Protein AF-A0A955JB84-F1 (afdb_monomer)

Sequence (169 aa):
LDYFRPPLSTWAGDRFEAKDLTIVGNVIVGSQAAAAFVGVDGARFAFNTVLHPARWAFRILQENTTEGFLSCRGVQIADNLIVFDSQAWSEGGVNVGAGTEPATFTFSRNHWFAHDAPRGTHLFVRTPTKDPAAHFGEDPQLLDPQYGEDGVRPGSPAAEVGAHAFRAR

Radius of gyration: 17.23 Å; Cα contacts (8 Å, |Δi|>4): 438; chains: 1; bounding box: 52×35×49 Å

Mean predicted aligned error: 4.6 Å

pLDDT: mean 92.43, std 11.04, range [45.34, 98.81]

Foldseek 3Di:
DDDPDDDPVPDPAADFPEEAAEAALEEAEEECESEEQERYHEYEHFQAEYYAYFAAPYEQYYDDPPPRRAARAQYEHEQYEHEYALVRYHPLRYHYYPRHDQLRYHYEAYEFANPNCLVCRVVSHDGSDDHPNYHGSQDQQADDCVVVDGHHDPPGPSRCGHNNNDDDD

Nearest PDB structures (foldseek):
  7o7t-assembly1_A  TM=6.120E-01  e=1.827E+00  Paraglaciecola sp. T6c
  5jw7-assembly1_A  TM=2.129E-01  e=8.199E+00  Salmonella enterica subsp. enterica serovar Typhimurium

Secondary structure (DSSP, 8-state):
---SS--GGG--S-B-SEEEEEEES-EEE--SEEEEEESEEEEEEES-EEE--SSEEEEEE-----TTBPPSEEEEEES-EEEE-TTT--TTSEEE-TT--GGG-EEES-EEEETTSGGGHHHH---SS--TT-EES----BPPGGGT--SB-TT-TTTTSSGGG----

Structure (mmCIF, N/CA/C/O backbone):
data_AF-A0A955JB84-F1
#
_entry.id   AF-A0A955JB84-F1
#
loop_
_atom_site.group_PDB
_atom_site.id
_atom_site.type_symbol
_atom_site.label_atom_id
_atom_site.label_alt_id
_atom_site.label_comp_id
_atom_site.label_asym_id
_atom_site.label_entity_id
_atom_site.label_seq_id
_atom_site.pdbx_PDB_ins_code
_atom_site.Cartn_x
_atom_site.Cartn_y
_atom_site.Cartn_z
_atom_site.occupancy
_atom_site.B_iso_or_equiv
_atom_site.auth_seq_id
_atom_site.auth_comp_id
_atom_site.auth_asym_id
_atom_site.auth_atom_id
_atom_site.pdbx_PDB_model_num
ATOM 1 N N . LEU A 1 1 ? -35.466 6.314 11.573 1.00 49.97 1 LEU A N 1
ATOM 2 C CA . LEU A 1 1 ? -34.645 5.432 10.697 1.00 49.97 1 LEU A CA 1
ATOM 3 C C . LEU A 1 1 ? -33.239 5.525 11.250 1.00 49.97 1 LEU A C 1
ATOM 5 O O . LEU A 1 1 ? -32.401 6.270 10.761 1.00 49.97 1 LEU A O 1
ATOM 9 N N . ASP A 1 2 ? -33.071 4.860 12.384 1.00 50.19 2 ASP A N 1
ATOM 10 C CA . ASP A 1 2 ? -32.013 5.109 13.349 1.00 50.19 2 ASP A CA 1
ATOM 11 C C . ASP A 1 2 ? -30.966 4.011 13.204 1.00 50.19 2 ASP A C 1
ATOM 13 O O . ASP A 1 2 ? -31.028 2.982 13.858 1.00 50.19 2 ASP A O 1
ATOM 17 N N . TYR A 1 3 ? -30.058 4.273 12.264 1.00 62.78 3 TYR A N 1
ATOM 18 C CA . TYR A 1 3 ? -28.706 3.737 12.106 1.00 62.78 3 TYR A CA 1
ATOM 19 C C . TYR A 1 3 ? -28.496 2.213 12.000 1.00 62.78 3 TYR A C 1
ATOM 21 O O . TYR A 1 3 ? -28.865 1.412 12.848 1.00 62.78 3 TYR A O 1
ATOM 29 N N . PHE A 1 4 ? -27.707 1.844 10.986 1.00 70.69 4 PHE A N 1
ATOM 30 C CA . PHE A 1 4 ? -27.077 0.535 10.769 1.00 70.69 4 PHE A CA 1
ATOM 31 C C . PHE A 1 4 ? -26.024 0.151 11.844 1.00 70.69 4 PHE A C 1
ATOM 33 O O . PHE A 1 4 ? -25.126 -0.638 11.564 1.00 70.69 4 PHE A O 1
ATOM 40 N N . ARG A 1 5 ? -26.080 0.705 13.068 1.00 69.44 5 ARG A N 1
ATOM 41 C CA . ARG A 1 5 ? -25.154 0.341 14.157 1.00 69.44 5 ARG A CA 1
ATOM 42 C C . ARG A 1 5 ? -25.816 0.375 15.543 1.00 69.44 5 ARG A C 1
ATOM 44 O O . ARG A 1 5 ? -26.630 1.265 15.787 1.00 69.44 5 ARG A O 1
ATOM 51 N N . PRO A 1 6 ? -25.443 -0.541 16.460 1.00 71.00 6 PRO A N 1
ATOM 52 C CA . PRO A 1 6 ? -25.882 -0.508 17.854 1.00 71.00 6 PRO A CA 1
ATOM 53 C C . PRO A 1 6 ? -25.615 0.848 18.538 1.00 71.00 6 PRO A C 1
ATOM 55 O O . PRO A 1 6 ? -24.608 1.497 18.230 1.00 71.00 6 PRO A O 1
ATOM 58 N N . PRO A 1 7 ? -26.461 1.282 19.493 1.00 78.31 7 PRO A N 1
ATOM 59 C CA . PRO A 1 7 ? -26.223 2.504 20.253 1.00 78.31 7 PRO A CA 1
ATOM 60 C C . PRO A 1 7 ? -24.889 2.461 21.008 1.00 78.31 7 PRO A C 1
ATOM 62 O O . PRO A 1 7 ? -24.613 1.509 21.742 1.00 78.31 7 PRO A O 1
ATOM 65 N N . LEU A 1 8 ? -24.096 3.534 20.907 1.00 79.81 8 LEU A N 1
ATOM 66 C CA . LEU A 1 8 ? -22.807 3.649 21.608 1.00 79.81 8 LEU A CA 1
ATOM 67 C C . LEU A 1 8 ? -22.945 3.524 23.132 1.00 79.81 8 LEU A C 1
ATOM 69 O O . LEU A 1 8 ? -22.033 3.029 23.791 1.00 79.81 8 LEU A O 1
ATOM 73 N N . SER A 1 9 ? -24.089 3.933 23.688 1.00 81.75 9 SER A N 1
ATOM 74 C CA . SER A 1 9 ? -24.414 3.807 25.116 1.00 81.75 9 SER A CA 1
ATOM 75 C C . SER A 1 9 ? -24.480 2.358 25.603 1.00 81.75 9 SER A C 1
ATOM 77 O O . SER A 1 9 ? -24.331 2.114 26.795 1.00 81.75 9 SER A O 1
ATOM 79 N N . 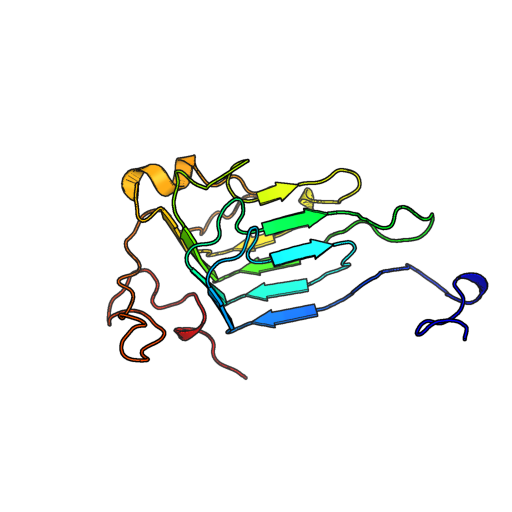THR A 1 10 ? -24.691 1.403 24.695 1.00 81.00 10 THR A N 1
ATOM 80 C CA . THR A 1 10 ? -24.764 -0.035 24.997 1.00 81.00 10 THR A CA 1
ATOM 81 C C . THR A 1 10 ? -23.505 -0.802 24.586 1.00 81.00 10 THR A C 1
ATOM 83 O O . THR A 1 10 ? -23.429 -2.009 24.794 1.00 81.00 10 THR A O 1
ATOM 86 N N . TRP A 1 11 ? -22.510 -0.119 24.007 1.00 81.06 11 TRP A N 1
ATOM 87 C CA . TRP A 1 11 ? -21.276 -0.742 23.533 1.00 81.06 11 TRP A CA 1
ATOM 88 C C . TRP A 1 11 ? -20.299 -0.969 24.689 1.00 81.06 11 TRP A C 1
ATOM 90 O O . TRP A 1 11 ? -19.841 -0.008 25.310 1.00 81.06 11 TRP A O 1
ATOM 100 N N . ALA A 1 12 ? -19.970 -2.232 24.960 1.00 80.50 12 ALA A N 1
ATOM 101 C CA . ALA A 1 12 ? -18.974 -2.617 25.95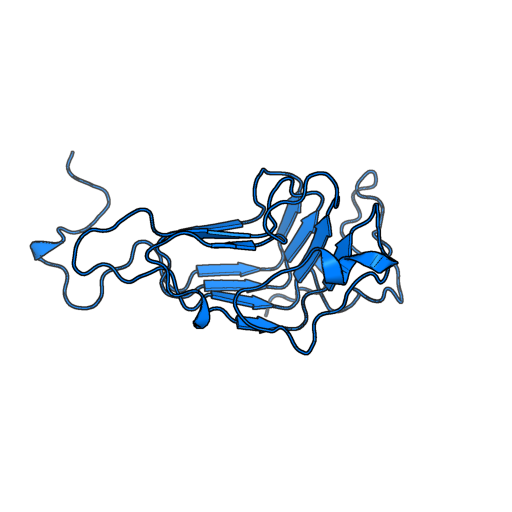5 1.00 80.50 12 ALA A CA 1
ATOM 102 C C . ALA A 1 12 ? -17.598 -2.827 25.299 1.00 80.50 12 ALA A C 1
ATOM 104 O O . ALA A 1 12 ? -17.499 -3.503 24.277 1.00 80.50 12 ALA A O 1
ATOM 105 N N . GLY A 1 13 ? -16.543 -2.286 25.915 1.00 82.94 13 GLY A N 1
ATOM 106 C CA . GLY A 1 13 ? -15.162 -2.396 25.431 1.00 82.94 13 GLY A CA 1
ATOM 107 C C . GLY A 1 13 ? -14.767 -1.329 24.407 1.00 82.94 13 GLY A C 1
ATOM 108 O O . GLY A 1 13 ? -15.473 -0.335 24.218 1.00 82.94 13 GLY A O 1
ATOM 109 N N . ASP A 1 14 ? -13.617 -1.548 23.769 1.00 86.00 14 ASP A N 1
ATOM 110 C CA . ASP A 1 14 ? -13.058 -0.652 22.757 1.00 86.00 14 ASP A CA 1
ATOM 111 C C . ASP A 1 14 ? -14.020 -0.472 21.570 1.00 86.00 14 ASP A C 1
ATOM 113 O O . ASP A 1 14 ? -14.642 -1.429 21.092 1.00 86.00 14 ASP A O 1
ATOM 117 N N . ARG A 1 15 ? -14.136 0.765 21.074 1.00 88.75 15 ARG A N 1
ATOM 118 C CA . ARG A 1 15 ? -14.953 1.094 19.899 1.00 88.75 15 ARG A CA 1
ATOM 119 C C . ARG A 1 15 ? -14.057 1.292 18.688 1.00 88.75 15 ARG A C 1
ATOM 121 O O . ARG A 1 15 ? -12.993 1.893 18.783 1.00 88.75 15 ARG A O 1
ATOM 128 N N . PHE A 1 16 ? -14.511 0.822 17.539 1.00 89.69 16 PHE A N 1
ATOM 129 C CA . PHE A 1 16 ? -13.789 0.905 16.275 1.00 89.69 16 PHE A CA 1
ATOM 130 C C . PHE A 1 16 ? -14.788 1.079 15.133 1.00 89.69 16 PHE A C 1
ATOM 132 O O . PHE A 1 16 ? -15.942 0.658 15.238 1.00 89.69 16 PHE A O 1
ATOM 139 N N . GLU A 1 17 ? -14.358 1.720 14.048 1.00 89.88 17 GLU A N 1
ATOM 140 C CA . GLU A 1 17 ? -15.193 1.895 12.849 1.00 89.88 17 GLU A CA 1
ATOM 141 C C . GLU A 1 17 ? -15.033 0.722 11.882 1.00 89.88 17 GLU A C 1
ATOM 143 O O . GLU A 1 17 ? -15.980 0.333 11.201 1.00 89.88 17 GLU A O 1
ATOM 148 N N . ALA A 1 18 ? -13.849 0.112 11.896 1.00 92.56 18 ALA A N 1
ATOM 149 C CA . ALA A 1 18 ? -13.536 -1.140 11.236 1.0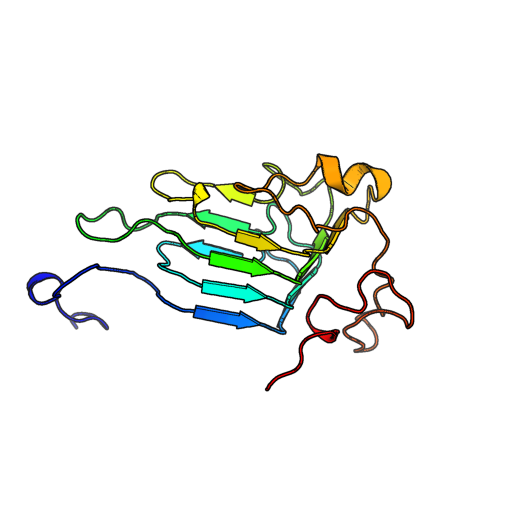0 92.56 18 ALA A CA 1
ATOM 150 C C . ALA A 1 18 ? -12.496 -1.909 12.057 1.00 92.56 18 ALA A C 1
ATOM 152 O O . ALA A 1 18 ? -11.694 -1.305 12.769 1.00 92.56 18 ALA A O 1
ATOM 153 N N . LYS A 1 19 ? -12.500 -3.239 11.952 1.00 94.69 19 LYS A N 1
ATOM 154 C CA . LYS A 1 19 ? -11.555 -4.107 12.655 1.00 94.69 19 LYS A CA 1
ATOM 155 C C . LYS A 1 19 ? -11.294 -5.387 11.876 1.00 94.69 19 LYS A C 1
ATOM 157 O O . LYS A 1 19 ? -12.211 -5.918 11.254 1.00 94.69 19 LYS A O 1
ATOM 162 N N . ASP A 1 20 ? -10.051 -5.854 11.930 1.00 96.19 20 ASP A N 1
ATOM 163 C CA . ASP A 1 20 ? -9.582 -7.128 11.379 1.00 96.19 20 ASP A CA 1
ATOM 164 C C . ASP A 1 20 ? -9.930 -7.334 9.890 1.00 96.19 20 ASP A C 1
ATOM 166 O O . ASP A 1 20 ? -10.249 -8.435 9.434 1.00 96.19 20 ASP A O 1
ATOM 170 N N . LEU A 1 21 ? -9.854 -6.257 9.098 1.00 96.75 21 LEU A N 1
ATOM 171 C CA . LEU A 1 21 ? -10.114 -6.323 7.657 1.00 96.75 21 LEU A CA 1
ATOM 172 C C . LEU A 1 21 ? -9.002 -7.085 6.927 1.00 96.75 21 LEU A C 1
ATOM 174 O O . LEU A 1 21 ? -7.823 -6.922 7.231 1.00 96.75 21 LEU A O 1
ATOM 178 N N . THR A 1 22 ? -9.359 -7.858 5.901 1.00 97.75 22 THR A N 1
ATOM 179 C CA . THR A 1 22 ? -8.394 -8.539 5.022 1.00 97.75 22 THR A CA 1
ATOM 180 C C . THR A 1 22 ? -8.582 -8.083 3.580 1.00 97.75 22 THR A C 1
ATOM 182 O O . THR A 1 22 ? -9.650 -8.254 3.001 1.00 97.75 22 THR A O 1
ATOM 185 N N . ILE A 1 23 ? -7.524 -7.514 3.006 1.00 97.75 23 ILE A N 1
ATOM 186 C CA . ILE A 1 23 ? -7.449 -6.993 1.644 1.00 97.75 23 ILE A CA 1
ATOM 187 C C . ILE A 1 23 ? -6.221 -7.627 0.991 1.00 97.75 23 ILE A C 1
ATOM 189 O O . ILE A 1 23 ? -5.091 -7.171 1.189 1.00 97.75 23 ILE A O 1
ATOM 193 N N . VAL A 1 24 ? -6.426 -8.729 0.270 1.00 97.69 24 VAL A N 1
ATOM 194 C CA . VAL A 1 24 ? -5.326 -9.510 -0.306 1.00 97.69 24 VAL A CA 1
ATOM 195 C C . VAL A 1 24 ? -5.588 -9.949 -1.735 1.00 97.69 24 VAL A C 1
ATOM 197 O O . VAL A 1 24 ? -6.736 -10.207 -2.089 1.00 97.69 24 VAL A O 1
ATOM 200 N N . GLY A 1 25 ? -4.529 -10.050 -2.540 1.00 95.75 25 GLY A N 1
ATOM 201 C CA . GLY A 1 25 ? -4.615 -10.583 -3.901 1.00 95.75 25 GLY A CA 1
ATOM 202 C C . GLY A 1 25 ? -5.322 -9.670 -4.905 1.00 95.75 25 GLY A C 1
ATOM 203 O O . GLY A 1 25 ? -5.830 -10.166 -5.905 1.00 95.75 25 GLY A O 1
ATOM 204 N N . ASN A 1 26 ? -5.400 -8.361 -4.646 1.00 95.38 26 ASN A N 1
ATOM 205 C CA . ASN A 1 26 ? -6.106 -7.418 -5.517 1.00 95.38 26 ASN A CA 1
ATOM 206 C C . ASN A 1 26 ? -5.152 -6.718 -6.485 1.00 95.38 26 ASN A C 1
ATOM 208 O O . ASN A 1 26 ? -4.025 -6.383 -6.118 1.00 95.38 26 ASN A O 1
ATOM 212 N N . VAL A 1 27 ? -5.648 -6.395 -7.680 1.00 94.62 27 VAL A N 1
ATOM 213 C CA . VAL A 1 27 ? -5.037 -5.407 -8.578 1.00 94.62 27 VAL A CA 1
ATOM 214 C C . VAL A 1 27 ? -5.801 -4.091 -8.428 1.00 94.62 27 VAL A C 1
ATOM 216 O O . VAL A 1 27 ? -7.018 -4.048 -8.595 1.00 94.62 27 VAL A O 1
ATOM 219 N N . ILE A 1 28 ? -5.096 -3.019 -8.072 1.00 94.56 28 ILE A N 1
ATOM 220 C CA . ILE A 1 28 ? -5.654 -1.686 -7.819 1.00 94.56 28 ILE A CA 1
ATOM 221 C C . ILE A 1 28 ? -4.985 -0.712 -8.784 1.00 94.56 28 ILE A C 1
ATOM 223 O O . ILE A 1 28 ? -3.774 -0.514 -8.713 1.00 94.56 28 ILE A O 1
ATOM 227 N N . VAL A 1 29 ? -5.767 -0.100 -9.674 1.00 93.94 29 VAL A N 1
ATOM 228 C CA . VAL A 1 29 ? -5.259 0.778 -10.739 1.00 93.94 29 VAL A CA 1
ATOM 229 C C . VAL A 1 29 ? -5.770 2.204 -10.543 1.00 93.94 29 VAL A C 1
ATOM 231 O O . VAL A 1 29 ? -6.975 2.432 -10.439 1.00 93.94 29 VAL A O 1
ATOM 234 N N . GLY A 1 30 ? -4.861 3.178 -10.525 1.00 91.50 30 GLY A N 1
ATOM 235 C CA . GLY A 1 30 ? -5.191 4.594 -10.367 1.00 91.50 30 GLY A CA 1
ATOM 236 C C . GLY A 1 30 ? -5.523 4.999 -8.925 1.00 91.50 30 GLY A C 1
ATOM 237 O O . GLY A 1 30 ? -5.004 4.434 -7.965 1.00 91.50 30 GLY A O 1
ATOM 238 N N . SER A 1 31 ? -6.426 5.981 -8.785 1.00 91.44 31 SER A N 1
ATOM 239 C CA . SER A 1 31 ? -6.840 6.655 -7.534 1.00 91.44 31 SER A CA 1
ATOM 240 C C . SER A 1 31 ? -5.877 7.730 -7.004 1.00 91.44 31 SER A C 1
ATOM 242 O O . SER A 1 31 ? -4.685 7.745 -7.292 1.00 91.44 31 SER A O 1
ATOM 244 N N . GLN A 1 32 ? -6.408 8.658 -6.196 1.00 96.25 32 GLN A N 1
ATOM 245 C CA . GLN A 1 32 ? -5.598 9.605 -5.413 1.00 96.25 32 GLN A CA 1
ATOM 246 C C . GLN A 1 32 ? -4.760 8.888 -4.346 1.00 96.25 32 GLN A C 1
ATOM 248 O O . GLN A 1 32 ? -3.621 9.282 -4.096 1.00 96.25 32 GLN A O 1
ATOM 253 N N . ALA A 1 33 ? -5.332 7.847 -3.738 1.00 97.50 33 ALA A N 1
ATOM 254 C CA . ALA A 1 33 ? -4.649 6.902 -2.869 1.00 97.50 33 ALA A CA 1
ATOM 255 C C . ALA A 1 33 ? -5.137 5.481 -3.155 1.00 97.50 33 ALA A C 1
ATOM 257 O O . ALA A 1 33 ? -6.346 5.283 -3.290 1.00 97.50 33 ALA A O 1
ATOM 258 N N . ALA A 1 34 ? -4.235 4.500 -3.223 1.00 96.25 34 ALA A N 1
ATOM 259 C CA . ALA A 1 34 ? -4.626 3.111 -3.484 1.00 96.25 34 ALA A CA 1
ATOM 260 C C . ALA A 1 34 ? -5.431 2.509 -2.323 1.00 96.25 34 ALA A C 1
ATOM 262 O O . ALA A 1 34 ? -6.398 1.786 -2.551 1.00 96.25 34 ALA A O 1
ATOM 263 N N . ALA A 1 35 ? -5.075 2.852 -1.082 1.00 98.00 35 ALA A N 1
ATOM 264 C CA . ALA A 1 35 ? -5.895 2.563 0.089 1.00 98.00 35 ALA A CA 1
ATOM 265 C C . ALA A 1 35 ? -5.853 3.710 1.106 1.00 98.00 35 ALA A C 1
ATOM 267 O O . ALA A 1 35 ? -4.809 4.317 1.351 1.00 98.00 35 ALA A O 1
ATOM 268 N N . ALA A 1 36 ? -6.995 3.988 1.730 1.00 97.69 36 ALA A N 1
ATOM 269 C CA . ALA A 1 36 ? -7.087 4.847 2.902 1.00 97.69 36 ALA A CA 1
ATOM 270 C C . ALA A 1 36 ? -7.519 3.994 4.098 1.00 97.69 36 ALA A C 1
ATOM 272 O O . ALA A 1 36 ? -8.631 3.473 4.129 1.00 97.69 36 ALA A O 1
ATOM 273 N N . PHE A 1 37 ? -6.628 3.840 5.072 1.00 98.25 37 PHE A N 1
ATOM 274 C CA . PHE A 1 37 ? -6.917 3.225 6.359 1.00 98.25 37 PHE A CA 1
ATOM 275 C C . PHE A 1 37 ? -7.467 4.315 7.274 1.00 98.25 37 PHE A C 1
ATOM 277 O O . PHE A 1 37 ? -6.731 5.224 7.659 1.00 98.25 37 PHE A O 1
ATOM 284 N N . VAL A 1 38 ? -8.769 4.260 7.557 1.00 97.44 38 VAL A N 1
ATOM 285 C CA . VAL A 1 38 ? -9.482 5.294 8.316 1.00 97.44 38 VAL A CA 1
ATOM 286 C C . VAL A 1 38 ? -10.158 4.658 9.523 1.00 97.44 38 VAL A C 1
ATOM 288 O O . VAL A 1 38 ? -11.002 3.784 9.348 1.00 97.44 38 VAL A O 1
ATOM 291 N N . GLY A 1 39 ? -9.759 5.055 10.735 1.00 96.69 39 GLY A N 1
ATOM 292 C CA . GLY A 1 39 ? -10.392 4.593 11.983 1.00 96.69 39 GLY A CA 1
ATOM 293 C C . GLY A 1 39 ? -10.395 3.069 12.193 1.00 96.69 39 GLY A C 1
ATOM 294 O O . GLY A 1 39 ? -11.252 2.544 12.911 1.00 96.69 39 GLY A O 1
ATOM 295 N N . VAL A 1 40 ? -9.476 2.346 11.538 1.00 97.56 40 VAL A N 1
ATOM 296 C CA . VAL A 1 40 ? -9.413 0.880 11.574 1.00 97.56 40 VAL A CA 1
ATOM 297 C C . VAL A 1 40 ? -8.515 0.390 12.711 1.00 97.56 40 VAL A C 1
ATOM 299 O O . VAL A 1 40 ? -7.380 0.846 12.857 1.00 97.56 40 VAL A O 1
ATOM 302 N N . ASP A 1 41 ? -9.020 -0.558 13.498 1.00 97.25 41 ASP A N 1
ATOM 303 C CA . ASP A 1 41 ? -8.268 -1.308 14.507 1.00 97.25 41 ASP A CA 1
ATOM 304 C C . ASP A 1 41 ? -7.816 -2.640 13.905 1.00 97.25 41 ASP A C 1
ATOM 306 O O . ASP A 1 41 ? -8.529 -3.637 13.965 1.00 97.25 41 ASP A O 1
ATOM 310 N N . GLY A 1 42 ? -6.643 -2.648 13.276 1.00 97.81 42 GLY A N 1
ATOM 311 C CA . GLY A 1 42 ? -6.094 -3.844 12.648 1.00 97.81 42 GLY A CA 1
ATOM 312 C C . GLY A 1 42 ? -6.662 -4.124 11.256 1.00 97.81 42 GLY A C 1
ATOM 313 O O . GLY A 1 42 ? -7.869 -4.209 11.030 1.00 97.81 42 GLY A O 1
ATOM 314 N N . ALA A 1 43 ? -5.764 -4.301 10.293 1.00 98.44 43 ALA A N 1
ATOM 315 C CA . ALA A 1 43 ? -6.099 -4.806 8.968 1.00 98.44 43 ALA A CA 1
ATOM 316 C C . ALA A 1 43 ? -4.884 -5.484 8.339 1.00 98.44 43 ALA A C 1
ATOM 318 O O . ALA A 1 43 ? -3.743 -5.235 8.724 1.00 98.44 43 ALA A O 1
ATOM 319 N N . ARG A 1 44 ? -5.122 -6.313 7.330 1.00 98.62 44 ARG A N 1
ATOM 320 C CA . ARG A 1 44 ? -4.090 -6.917 6.498 1.00 98.62 44 ARG A CA 1
ATOM 321 C C . ARG A 1 44 ? -4.262 -6.445 5.066 1.00 98.62 44 ARG A C 1
ATOM 323 O O . ARG A 1 44 ? -5.238 -6.803 4.418 1.00 98.62 44 ARG A O 1
ATOM 330 N N . PHE A 1 45 ? -3.288 -5.692 4.574 1.00 98.75 45 PHE A N 1
ATOM 331 C CA . PHE A 1 45 ? -3.172 -5.286 3.181 1.00 98.75 45 PHE A CA 1
ATOM 332 C C . PHE A 1 45 ? -1.946 -5.979 2.583 1.00 98.75 45 PHE A C 1
ATOM 334 O O . PHE A 1 45 ? -0.816 -5.513 2.753 1.00 98.75 45 PHE A O 1
ATOM 341 N N . ALA A 1 46 ? -2.145 -7.144 1.962 1.00 98.56 46 ALA A N 1
ATOM 342 C CA . ALA A 1 46 ? -1.019 -7.967 1.528 1.00 98.56 46 ALA A CA 1
ATOM 343 C C . ALA A 1 46 ? -1.181 -8.615 0.159 1.00 98.56 46 ALA A C 1
ATOM 345 O O . ALA A 1 46 ? -2.286 -8.976 -0.221 1.00 98.56 46 ALA A O 1
ATOM 346 N N . PHE A 1 47 ? -0.074 -8.834 -0.552 1.00 98.19 47 PHE A N 1
ATOM 347 C CA . PHE A 1 47 ? -0.103 -9.413 -1.901 1.00 98.19 47 PHE A CA 1
ATOM 348 C C . PHE A 1 47 ? -1.027 -8.648 -2.856 1.00 98.19 47 PHE A C 1
ATOM 350 O O . PHE A 1 47 ? -1.709 -9.249 -3.677 1.00 98.19 47 PHE A O 1
ATOM 357 N N . ASN A 1 48 ? -1.108 -7.325 -2.736 1.00 97.75 48 ASN A N 1
ATOM 358 C CA . ASN A 1 48 ? -1.824 -6.501 -3.702 1.00 97.75 48 ASN A CA 1
ATOM 359 C C . ASN A 1 48 ? -0.837 -5.912 -4.711 1.00 97.75 48 ASN A C 1
ATOM 361 O O . ASN A 1 48 ? 0.294 -5.567 -4.359 1.00 97.75 48 ASN A O 1
ATOM 365 N N . THR A 1 49 ? -1.278 -5.772 -5.957 1.00 97.44 49 THR A N 1
ATOM 366 C CA . THR A 1 49 ? -0.570 -5.024 -6.996 1.00 97.44 49 THR A CA 1
ATOM 367 C C . THR A 1 49 ? -1.235 -3.664 -7.147 1.00 97.44 49 THR A C 1
ATOM 369 O O . THR A 1 49 ? -2.394 -3.569 -7.536 1.00 97.44 49 THR A O 1
ATOM 372 N N . VAL A 1 50 ? -0.504 -2.606 -6.826 1.00 97.00 50 VAL A N 1
ATOM 373 C CA . VAL A 1 50 ? -0.941 -1.216 -6.902 1.00 97.00 50 VAL A CA 1
ATOM 374 C C . VAL A 1 50 ? -0.235 -0.553 -8.080 1.00 97.00 50 VAL A C 1
ATOM 376 O O . VAL A 1 50 ? 0.990 -0.451 -8.087 1.00 97.00 50 VAL A O 1
ATOM 379 N N . LEU A 1 51 ? -1.006 -0.099 -9.065 1.00 95.62 51 LEU A N 1
ATOM 380 C CA . LEU A 1 51 ? -0.507 0.485 -10.307 1.00 95.62 51 LEU A CA 1
ATOM 381 C C . LEU A 1 51 ? -0.983 1.927 -10.454 1.00 95.62 51 LEU A C 1
ATOM 383 O O . LEU A 1 51 ? -2.180 2.207 -10.429 1.00 95.62 51 LEU A O 1
ATOM 387 N N . HIS A 1 52 ? -0.037 2.837 -10.653 1.00 94.44 52 HIS A N 1
ATOM 388 C CA . HIS A 1 52 ? -0.278 4.253 -10.928 1.00 94.44 52 HIS A CA 1
ATOM 389 C C . HIS A 1 52 ? -1.206 4.983 -9.929 1.00 94.44 52 HIS A C 1
ATOM 391 O O . HIS A 1 52 ? -2.042 5.784 -10.363 1.00 94.44 52 HIS A O 1
ATOM 397 N N . PRO A 1 53 ? -1.094 4.770 -8.601 1.00 96.00 53 PRO A N 1
ATOM 398 C CA . PRO A 1 53 ? -1.698 5.705 -7.659 1.00 96.00 53 PRO A CA 1
ATOM 399 C C . PRO A 1 53 ? -1.090 7.098 -7.853 1.00 96.00 53 PRO A C 1
ATOM 401 O O . PRO A 1 53 ? 0.104 7.226 -8.121 1.00 96.00 53 PRO A O 1
ATOM 404 N N . ALA A 1 54 ? -1.906 8.140 -7.705 1.00 96.06 54 ALA A N 1
ATOM 405 C CA . ALA A 1 54 ? -1.460 9.513 -7.903 1.00 96.06 54 ALA A CA 1
ATOM 406 C C . ALA A 1 54 ? -0.640 10.020 -6.704 1.00 96.06 54 ALA A C 1
ATOM 408 O O . ALA A 1 54 ? 0.580 9.911 -6.688 1.00 96.06 54 ALA A O 1
ATOM 409 N N . ARG A 1 55 ? -1.292 10.584 -5.680 1.00 97.31 55 ARG A N 1
ATOM 410 C CA . ARG A 1 55 ? -0.585 11.299 -4.605 1.00 97.31 55 ARG A CA 1
ATOM 411 C C . ARG A 1 55 ? 0.061 10.373 -3.586 1.00 97.31 55 ARG A C 1
ATOM 413 O O . ARG A 1 55 ? 1.124 10.703 -3.065 1.00 97.31 55 ARG A O 1
ATOM 420 N N . TRP A 1 56 ? -0.585 9.254 -3.275 1.00 98.31 56 TRP A N 1
ATOM 421 C CA . TRP A 1 56 ? -0.168 8.368 -2.192 1.00 98.31 56 TRP A CA 1
ATOM 422 C C . TRP A 1 56 ? -0.414 6.902 -2.558 1.00 98.31 56 TRP A C 1
ATOM 424 O O . TRP A 1 56 ? -1.427 6.577 -3.163 1.00 98.31 56 TRP A O 1
ATOM 434 N N . ALA A 1 57 ? 0.444 5.983 -2.118 1.00 97.88 57 ALA A N 1
ATOM 435 C CA . ALA A 1 57 ? 0.046 4.581 -2.008 1.00 97.88 57 ALA A CA 1
ATOM 436 C C . ALA A 1 57 ? -1.017 4.437 -0.916 1.00 97.88 57 ALA A C 1
ATOM 438 O O . ALA A 1 57 ? -2.085 3.869 -1.146 1.00 97.88 57 ALA A O 1
ATOM 439 N N . PHE A 1 58 ? -0.738 5.002 0.262 1.00 98.56 58 PHE A N 1
ATOM 440 C CA . PHE A 1 58 ? -1.555 4.803 1.450 1.00 98.56 58 PHE A CA 1
ATOM 441 C C . PHE A 1 58 ? -1.868 6.115 2.158 1.00 98.56 58 PHE A C 1
ATOM 443 O O . PHE A 1 58 ? -1.034 7.017 2.247 1.00 98.56 58 PHE A O 1
ATOM 450 N N . ARG A 1 59 ? -3.069 6.194 2.725 1.00 98.38 59 ARG A N 1
ATOM 451 C CA . ARG A 1 59 ? -3.417 7.204 3.727 1.00 98.38 59 ARG A CA 1
ATOM 452 C C . ARG A 1 59 ? -3.724 6.516 5.046 1.00 98.38 59 ARG A C 1
ATOM 454 O O . ARG A 1 59 ? -4.390 5.486 5.050 1.00 98.38 59 ARG A O 1
ATOM 461 N N . ILE A 1 60 ? -3.248 7.090 6.141 1.00 98.50 60 ILE A N 1
ATOM 462 C CA . ILE A 1 60 ? -3.518 6.654 7.510 1.00 98.50 60 ILE A CA 1
ATOM 463 C C . ILE A 1 60 ? -4.238 7.813 8.184 1.00 98.50 60 ILE A C 1
ATOM 465 O O . ILE A 1 60 ? -3.623 8.849 8.429 1.00 98.50 60 ILE A O 1
ATOM 469 N N . LEU A 1 61 ? -5.541 7.685 8.414 1.00 98.06 61 LEU A N 1
ATOM 470 C CA . LEU A 1 61 ? -6.403 8.787 8.837 1.00 98.06 61 LEU A CA 1
ATOM 471 C C . LEU A 1 61 ? -7.250 8.405 10.049 1.00 98.06 61 LEU A C 1
ATOM 473 O O . LEU A 1 61 ? -7.585 7.243 10.269 1.00 98.06 61 LEU A O 1
ATOM 477 N N . GLN A 1 62 ? -7.645 9.428 10.796 1.00 97.19 62 GLN A N 1
ATOM 478 C CA . GLN A 1 62 ? -8.662 9.337 11.829 1.00 97.19 62 GLN A CA 1
ATOM 479 C C . GLN A 1 62 ? -9.742 10.368 11.510 1.00 97.19 62 GLN A C 1
ATOM 481 O O . GLN A 1 62 ? -9.493 11.567 11.610 1.00 97.19 62 GLN A O 1
ATOM 486 N N . GLU A 1 63 ? -10.924 9.915 11.096 1.00 93.69 63 GLU A N 1
ATOM 487 C CA . GLU A 1 63 ? -12.048 10.821 10.818 1.00 93.69 63 GLU A CA 1
ATOM 488 C C . GLU A 1 63 ? -12.969 10.965 12.030 1.00 93.69 63 GLU A C 1
ATOM 490 O O . GLU A 1 63 ? -13.364 12.077 12.380 1.00 93.69 63 GLU A O 1
ATOM 495 N N . ASN A 1 64 ? -13.265 9.868 12.727 1.00 89.81 64 ASN A N 1
ATOM 496 C CA . ASN A 1 64 ? -14.059 9.914 13.945 1.00 89.81 64 ASN A CA 1
ATOM 497 C C . ASN A 1 64 ? -13.179 10.127 15.177 1.00 89.81 64 ASN A C 1
ATOM 499 O O . ASN A 1 64 ? -12.363 9.283 15.542 1.00 89.81 64 ASN A O 1
ATOM 503 N N . THR A 1 65 ? -13.377 11.262 15.835 1.00 87.38 65 THR A N 1
ATOM 504 C CA . THR A 1 65 ? -12.641 11.678 17.037 1.00 87.38 65 THR A CA 1
ATOM 505 C C . THR A 1 65 ? -13.499 11.610 18.300 1.00 87.38 65 THR A C 1
ATOM 507 O O . THR A 1 65 ? -13.132 12.166 19.335 1.00 87.38 65 THR A O 1
ATOM 510 N N . THR A 1 66 ? -14.653 10.938 18.231 1.00 88.50 66 THR A N 1
ATOM 511 C CA . THR A 1 66 ? -15.531 10.749 19.390 1.00 88.50 66 THR A CA 1
ATOM 512 C C . THR A 1 66 ? -14.805 9.951 20.470 1.00 88.50 66 THR A C 1
ATOM 514 O O . THR A 1 66 ? -14.207 8.912 20.191 1.00 88.50 66 THR A O 1
ATOM 517 N N . GLU A 1 67 ? -14.905 10.403 21.720 1.00 85.81 67 GLU A N 1
ATOM 518 C CA . GLU A 1 67 ? -14.279 9.735 22.860 1.00 85.81 67 GLU A CA 1
ATOM 519 C C . GLU A 1 67 ? -14.663 8.242 22.945 1.00 85.81 67 GLU A C 1
ATOM 521 O O . GLU A 1 67 ? -15.824 7.842 22.777 1.00 85.81 67 GLU A O 1
ATOM 526 N N . GLY A 1 68 ? -13.653 7.408 23.200 1.00 86.19 68 GLY A N 1
ATOM 527 C CA . GLY A 1 68 ? -13.781 5.956 23.311 1.00 86.19 68 GLY A CA 1
ATOM 528 C C . GLY A 1 68 ? -13.625 5.185 21.997 1.00 86.19 68 GLY A C 1
ATOM 529 O O . GLY A 1 68 ? -13.607 3.957 22.044 1.00 86.19 68 GLY A O 1
ATOM 530 N N . PHE A 1 69 ? -13.503 5.859 20.846 1.00 91.38 69 PHE A N 1
ATOM 531 C CA . PHE A 1 69 ? -13.044 5.214 19.612 1.00 91.38 69 PHE A CA 1
ATOM 532 C C . PHE A 1 69 ? -11.525 5.081 19.604 1.00 91.38 69 PHE A C 1
ATOM 534 O O . PHE A 1 69 ? -10.803 6.016 19.948 1.00 91.38 69 PHE A O 1
ATOM 541 N N . LEU A 1 70 ? -11.052 3.906 19.204 1.00 94.31 70 LEU A N 1
ATOM 542 C CA . LEU A 1 70 ? -9.639 3.641 19.003 1.00 94.31 70 LEU A CA 1
ATOM 543 C C . LEU A 1 70 ? -9.094 4.457 17.830 1.00 94.31 70 LEU A C 1
ATOM 545 O O . LEU A 1 70 ? -9.754 4.631 16.801 1.00 94.31 70 LEU A O 1
ATOM 549 N N . SER A 1 71 ? -7.851 4.904 17.987 1.00 96.62 71 SER A N 1
ATOM 550 C CA . SER A 1 71 ? -7.060 5.487 16.909 1.00 96.62 71 SER A CA 1
ATOM 551 C C . SER A 1 71 ? -6.799 4.448 15.815 1.00 96.62 71 SER A C 1
ATOM 553 O O . SER A 1 71 ? -6.588 3.270 16.105 1.00 96.62 71 SER A O 1
ATOM 555 N N . CYS A 1 72 ? -6.721 4.889 14.560 1.00 98.25 72 CYS A N 1
ATOM 556 C CA . CYS A 1 72 ? -6.352 4.050 13.427 1.00 98.25 72 CYS A CA 1
ATOM 557 C C . CYS A 1 72 ? -4.960 3.449 13.647 1.00 98.25 72 CYS A C 1
ATOM 559 O O . CYS A 1 72 ? -3.975 4.187 13.793 1.00 98.25 72 CYS A O 1
ATOM 561 N N . ARG A 1 73 ? -4.878 2.115 13.667 1.00 98.19 73 ARG A N 1
ATOM 562 C CA . ARG A 1 73 ? -3.700 1.390 14.150 1.00 98.19 73 ARG A CA 1
ATOM 563 C C . ARG A 1 73 ? -3.604 -0.036 13.612 1.00 98.19 73 ARG A C 1
ATOM 565 O O . ARG A 1 73 ? -4.571 -0.599 13.107 1.00 98.19 73 ARG A O 1
ATOM 572 N N . GLY A 1 74 ? -2.429 -0.639 13.771 1.00 98.31 74 GLY A N 1
ATOM 573 C CA . GLY A 1 74 ? -2.229 -2.087 13.664 1.00 98.31 74 GLY A CA 1
ATOM 574 C C . GLY A 1 74 ? -2.393 -2.684 12.265 1.00 98.31 74 GLY A C 1
ATOM 575 O O . GLY A 1 74 ? -2.624 -3.887 12.144 1.00 98.31 74 GLY A O 1
ATOM 576 N N . VAL A 1 75 ? -2.298 -1.883 11.201 1.00 98.69 75 VAL A N 1
ATOM 577 C CA . VAL A 1 75 ? -2.381 -2.409 9.833 1.00 98.69 75 VAL A CA 1
ATOM 578 C C . VAL A 1 75 ? -1.050 -3.038 9.423 1.00 98.69 75 VAL A C 1
ATOM 580 O O . VAL A 1 75 ? 0.015 -2.433 9.560 1.00 98.69 75 VAL A O 1
ATOM 583 N N . GLN A 1 76 ? -1.133 -4.249 8.882 1.00 98.75 76 GLN A N 1
ATOM 584 C CA . GLN A 1 76 ? -0.028 -5.000 8.304 1.00 98.75 76 GLN A CA 1
ATOM 585 C C . GLN A 1 76 ? -0.017 -4.799 6.789 1.00 98.75 76 GLN A C 1
ATOM 587 O O . GLN A 1 76 ? -0.956 -5.205 6.101 1.00 98.75 76 GLN A O 1
ATOM 592 N N . ILE A 1 77 ? 1.046 -4.189 6.272 1.00 98.81 77 ILE A N 1
ATOM 593 C CA . ILE A 1 77 ? 1.242 -3.901 4.850 1.00 98.81 77 ILE A CA 1
ATOM 594 C C . ILE A 1 77 ? 2.414 -4.747 4.363 1.00 98.81 77 ILE A C 1
ATOM 596 O O . ILE A 1 77 ? 3.574 -4.420 4.615 1.00 98.81 77 ILE A O 1
ATOM 600 N N . ALA A 1 78 ? 2.127 -5.863 3.699 1.00 98.69 78 ALA A N 1
ATOM 601 C CA . ALA A 1 78 ? 3.162 -6.841 3.381 1.00 98.69 78 ALA A CA 1
ATOM 602 C C . ALA A 1 78 ? 3.072 -7.398 1.965 1.00 98.69 78 ALA A C 1
ATOM 604 O O . ALA A 1 78 ? 1.982 -7.612 1.449 1.00 98.69 78 ALA A O 1
ATOM 605 N N . ASP A 1 79 ? 4.215 -7.707 1.361 1.00 98.69 79 ASP A N 1
ATOM 606 C CA . ASP A 1 79 ? 4.274 -8.463 0.105 1.00 98.69 79 ASP A CA 1
ATOM 607 C C . ASP A 1 79 ? 3.517 -7.804 -1.056 1.00 98.69 79 ASP A C 1
ATOM 609 O O . ASP A 1 79 ? 3.017 -8.485 -1.947 1.00 98.69 79 ASP A O 1
ATOM 613 N N . ASN A 1 80 ? 3.367 -6.479 -1.041 1.00 98.75 80 ASN A N 1
ATOM 614 C CA . ASN A 1 80 ? 2.686 -5.753 -2.109 1.00 98.75 80 ASN A CA 1
ATOM 615 C C . ASN A 1 80 ? 3.678 -5.350 -3.205 1.00 98.75 80 ASN A C 1
ATOM 617 O O . ASN A 1 80 ? 4.846 -5.081 -2.924 1.00 98.75 80 ASN A O 1
ATOM 621 N N . LEU A 1 81 ? 3.187 -5.239 -4.438 1.00 98.44 81 LEU A N 1
ATOM 622 C CA . LEU A 1 81 ? 3.887 -4.592 -5.545 1.00 98.44 81 LEU A CA 1
ATOM 623 C C . LEU A 1 81 ? 3.281 -3.203 -5.756 1.00 98.44 81 LEU A C 1
ATOM 625 O O . LEU A 1 81 ? 2.095 -3.104 -6.050 1.00 98.44 81 LEU A O 1
ATOM 629 N N . ILE A 1 82 ? 4.068 -2.138 -5.611 1.00 98.31 82 ILE A N 1
ATOM 630 C CA . ILE A 1 82 ? 3.628 -0.753 -5.793 1.00 98.31 82 ILE A CA 1
ATOM 631 C C . ILE A 1 82 ? 4.438 -0.101 -6.912 1.00 98.31 82 ILE A C 1
ATOM 633 O O . ILE A 1 82 ? 5.626 0.184 -6.749 1.00 98.31 82 ILE A O 1
ATOM 637 N N . VAL A 1 83 ? 3.772 0.183 -8.028 1.00 97.56 83 VAL A N 1
ATOM 638 C CA . VAL A 1 83 ? 4.335 0.884 -9.185 1.00 97.56 83 VAL A CA 1
ATOM 639 C C . VAL A 1 83 ? 3.711 2.267 -9.280 1.00 97.56 83 VAL A C 1
ATOM 641 O O . VAL A 1 83 ? 2.493 2.387 -9.394 1.00 97.56 83 VAL A O 1
ATOM 644 N N . PHE A 1 84 ? 4.529 3.314 -9.229 1.00 97.56 84 PHE A N 1
ATOM 645 C CA . PHE A 1 84 ? 4.061 4.697 -9.133 1.00 97.56 84 PHE A CA 1
ATOM 646 C C . PHE A 1 84 ? 4.874 5.659 -10.004 1.00 97.56 84 PHE A C 1
ATOM 648 O O . PHE A 1 84 ? 5.967 5.322 -10.461 1.00 97.56 84 PHE A O 1
ATOM 655 N N . ASP A 1 85 ? 4.318 6.851 -10.214 1.00 96.75 85 ASP A N 1
ATOM 656 C CA . ASP A 1 85 ? 4.967 7.979 -10.885 1.00 96.75 85 ASP A CA 1
ATOM 657 C C . ASP A 1 85 ? 5.471 8.968 -9.822 1.00 96.75 85 ASP A C 1
ATOM 659 O O . ASP A 1 85 ? 4.699 9.445 -8.980 1.00 96.75 85 ASP A O 1
ATOM 663 N N . SER A 1 86 ? 6.771 9.269 -9.831 1.00 96.75 86 SER A N 1
ATOM 664 C CA . SER A 1 86 ? 7.403 10.137 -8.837 1.00 96.75 86 SER A CA 1
ATOM 665 C C . SER A 1 86 ? 6.949 11.600 -8.919 1.00 96.75 86 SER A C 1
ATOM 667 O O . SER A 1 86 ? 7.022 12.305 -7.913 1.00 96.75 86 SER A O 1
ATOM 669 N N . GLN A 1 87 ? 6.439 12.058 -10.069 1.00 95.50 87 GLN A N 1
ATOM 670 C CA . GLN A 1 87 ? 5.958 13.431 -10.266 1.00 95.50 87 GLN A CA 1
ATOM 671 C C . GLN A 1 87 ? 4.582 13.671 -9.637 1.00 95.50 87 GLN A C 1
ATOM 673 O O . GLN A 1 87 ? 4.287 14.784 -9.199 1.00 95.50 87 GLN A O 1
ATOM 678 N N . ALA A 1 88 ? 3.732 12.641 -9.577 1.00 92.00 88 ALA A N 1
ATOM 679 C CA . ALA A 1 88 ? 2.431 12.716 -8.906 1.00 92.00 88 ALA A CA 1
ATOM 680 C C . ALA A 1 88 ? 2.536 12.503 -7.382 1.00 92.00 88 ALA A C 1
ATOM 682 O O . ALA A 1 88 ? 1.620 12.864 -6.636 1.00 92.00 88 ALA A O 1
ATOM 683 N N . TRP A 1 89 ? 3.658 11.938 -6.930 1.00 94.19 89 TRP A N 1
ATOM 684 C CA . TRP A 1 89 ? 3.897 11.471 -5.571 1.00 94.19 89 TRP A CA 1
ATOM 685 C C . TRP A 1 89 ? 3.992 12.601 -4.545 1.00 94.19 89 TRP A C 1
ATOM 687 O O . TRP A 1 89 ? 4.670 13.609 -4.738 1.00 94.19 89 TRP A O 1
ATOM 697 N N . SER A 1 90 ? 3.357 12.419 -3.390 1.00 94.88 90 SER A N 1
ATOM 698 C CA . SER A 1 90 ? 3.335 13.411 -2.318 1.00 94.88 90 SER A CA 1
ATOM 699 C C . SER A 1 90 ? 3.665 12.774 -0.973 1.00 94.88 90 SER A C 1
ATOM 701 O O . SER A 1 90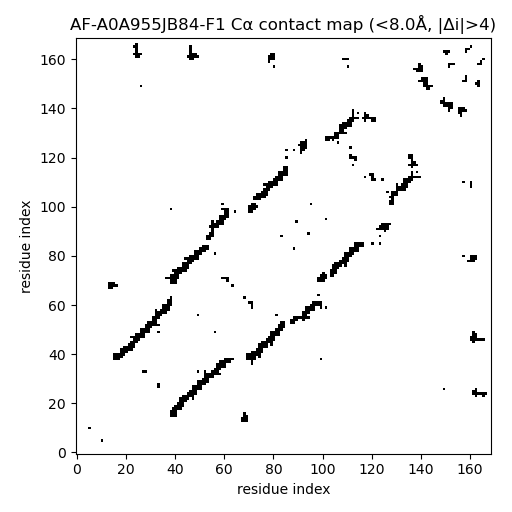 ? 3.394 11.600 -0.737 1.00 94.88 90 SER A O 1
ATOM 703 N N . GLU A 1 91 ? 4.292 13.548 -0.083 1.00 92.56 91 GLU A N 1
ATOM 704 C CA . GLU A 1 91 ? 4.600 13.168 1.310 1.00 92.56 91 GLU A CA 1
ATOM 705 C C . GLU A 1 91 ? 5.459 11.905 1.494 1.00 92.56 91 GLU A C 1
ATOM 707 O O . GLU A 1 91 ? 5.814 11.544 2.609 1.00 92.56 91 GLU A O 1
ATOM 712 N N . GLY A 1 92 ? 5.961 11.327 0.409 1.00 93.81 92 GLY A N 1
ATOM 713 C CA . GLY A 1 92 ? 6.708 10.079 0.438 1.00 93.81 92 GLY A CA 1
ATOM 714 C C . GLY A 1 92 ? 5.822 8.846 0.237 1.00 93.81 92 GLY A C 1
ATOM 715 O O . GLY A 1 92 ? 6.212 7.741 0.600 1.00 93.81 92 GLY A O 1
ATOM 716 N N . GLY A 1 93 ? 4.611 9.021 -0.297 1.00 95.75 93 GLY A N 1
ATOM 717 C CA . GLY A 1 93 ? 3.719 7.926 -0.670 1.00 95.75 93 GLY A CA 1
ATOM 718 C C . GLY A 1 93 ? 2.817 7.414 0.442 1.00 95.75 93 GLY A C 1
ATOM 719 O O . GLY A 1 93 ? 1.847 6.718 0.153 1.00 95.75 93 GLY A O 1
ATOM 720 N N . VAL A 1 94 ? 3.090 7.779 1.694 1.00 98.06 94 VAL A N 1
ATOM 721 C CA . VAL A 1 94 ? 2.225 7.475 2.836 1.00 98.06 94 VAL A CA 1
ATOM 722 C C . VAL A 1 94 ? 1.870 8.773 3.549 1.00 98.06 94 VAL A C 1
ATOM 724 O O . VAL A 1 94 ? 2.710 9.375 4.212 1.00 98.06 94 VAL A O 1
ATOM 727 N N . ASN A 1 95 ? 0.618 9.205 3.408 1.00 97.94 95 ASN A N 1
ATOM 728 C CA . ASN A 1 95 ? 0.090 10.362 4.131 1.00 97.94 95 ASN A CA 1
ATOM 729 C C . ASN A 1 95 ? -0.423 9.925 5.502 1.00 97.94 95 ASN A C 1
ATOM 731 O O . ASN A 1 95 ? -1.267 9.033 5.597 1.00 97.94 95 ASN A O 1
ATOM 735 N N . VAL A 1 96 ? 0.070 10.571 6.557 1.00 98.31 96 VAL A N 1
ATOM 736 C CA . VAL A 1 96 ? -0.309 10.282 7.943 1.00 98.31 96 VAL A CA 1
ATOM 737 C C . VAL A 1 96 ? -1.046 11.482 8.525 1.00 98.31 96 VAL A C 1
ATOM 739 O O . VAL A 1 96 ? -0.481 12.564 8.672 1.00 98.31 96 VAL A O 1
ATOM 742 N N . GLY A 1 97 ? -2.321 11.286 8.845 1.00 97.69 97 GLY A N 1
ATOM 743 C CA . GLY A 1 97 ? -3.169 12.262 9.516 1.00 97.69 97 GLY A CA 1
ATOM 744 C C . GLY A 1 97 ? -2.982 12.268 11.035 1.00 97.69 97 GLY A C 1
ATOM 745 O O . GLY A 1 97 ? -2.500 11.304 11.635 1.00 97.69 97 GLY A O 1
ATOM 746 N N . ALA A 1 98 ? -3.399 13.367 11.667 1.00 96.75 98 ALA A N 1
ATOM 747 C CA . ALA A 1 98 ? -3.413 13.503 13.121 1.00 96.75 98 ALA A CA 1
ATOM 748 C C . ALA A 1 98 ? -4.382 12.507 13.786 1.00 96.75 98 ALA A C 1
ATOM 750 O O . ALA A 1 98 ? -5.335 12.047 13.161 1.00 96.75 98 ALA A O 1
ATOM 751 N N . GLY A 1 99 ? -4.148 12.197 15.066 1.00 95.38 99 GLY A N 1
ATOM 752 C CA . GLY A 1 99 ? -5.020 11.308 15.849 1.00 95.38 99 GLY A CA 1
ATOM 753 C C . GLY A 1 99 ? -4.928 9.826 15.469 1.00 95.38 99 GLY A C 1
ATOM 754 O O . GLY A 1 99 ? -5.803 9.049 15.831 1.00 95.38 99 GLY A O 1
ATOM 755 N N . THR A 1 100 ? -3.887 9.437 14.732 1.00 98.00 100 THR A N 1
ATOM 756 C CA . THR A 1 100 ? -3.599 8.045 14.365 1.00 98.00 100 THR A CA 1
ATOM 757 C C . THR A 1 100 ? -2.462 7.488 15.225 1.00 98.00 100 THR A C 1
ATOM 759 O O . THR A 1 100 ? -1.710 8.248 15.838 1.00 98.00 100 THR A O 1
ATOM 762 N N . GLU A 1 101 ? -2.292 6.163 15.251 1.00 98.19 101 GLU A N 1
ATOM 763 C CA . GLU A 1 101 ? -1.152 5.495 15.900 1.00 98.19 101 GLU A CA 1
ATOM 764 C C . GLU A 1 101 ? -0.210 4.883 14.843 1.00 98.19 101 GLU A C 1
ATOM 766 O O . GLU A 1 101 ? -0.072 3.660 14.746 1.00 98.19 101 GLU A O 1
ATOM 771 N N . PRO A 1 102 ? 0.474 5.701 14.022 1.00 98.12 102 PRO A N 1
ATOM 772 C CA . PRO A 1 102 ? 1.195 5.227 12.839 1.00 98.12 102 PRO A CA 1
ATOM 773 C C . PRO A 1 102 ? 2.395 4.330 13.178 1.00 98.12 102 PRO A C 1
ATOM 775 O O . PRO A 1 102 ? 2.772 3.479 12.378 1.00 98.12 102 PRO A O 1
ATOM 778 N N . ALA A 1 103 ? 2.967 4.462 14.379 1.00 98.44 103 ALA A N 1
ATOM 779 C CA . ALA A 1 103 ? 4.063 3.614 14.854 1.00 98.44 103 ALA A CA 1
ATOM 780 C C . ALA A 1 103 ? 3.660 2.138 15.056 1.00 98.44 103 ALA A C 1
ATOM 782 O O . ALA A 1 103 ? 4.530 1.286 15.209 1.00 98.44 103 ALA A O 1
ATOM 783 N N . THR A 1 104 ? 2.358 1.833 15.060 1.00 98.56 104 THR A N 1
ATOM 784 C CA . THR A 1 104 ? 1.832 0.460 15.170 1.00 98.56 104 THR A CA 1
ATOM 785 C C . THR A 1 104 ? 1.681 -0.237 13.816 1.00 98.56 104 THR A C 1
ATOM 787 O O . THR A 1 104 ? 1.437 -1.442 13.776 1.00 98.56 104 THR A O 1
ATOM 790 N N . PHE A 1 105 ? 1.805 0.498 12.707 1.00 98.75 105 PHE A N 1
ATOM 791 C CA . PHE A 1 105 ? 1.749 -0.081 11.369 1.00 98.75 105 PHE A CA 1
ATOM 792 C C . PHE A 1 105 ? 3.008 -0.901 11.119 1.00 98.75 105 PHE A C 1
ATOM 794 O O . PHE A 1 105 ? 4.105 -0.501 11.514 1.00 98.75 105 PHE A O 1
ATOM 801 N N . THR A 1 106 ? 2.874 -2.024 10.424 1.00 98.75 106 THR A N 1
ATOM 802 C CA . THR A 1 106 ? 4.019 -2.850 10.036 1.00 98.75 106 THR A CA 1
ATOM 803 C C . THR A 1 106 ? 4.129 -2.923 8.526 1.00 98.75 106 THR A C 1
ATOM 805 O O . THR A 1 106 ? 3.137 -3.095 7.821 1.00 98.75 106 THR A O 1
ATOM 808 N N . PHE A 1 107 ? 5.359 -2.789 8.035 1.00 98.75 107 PHE A N 1
ATOM 809 C CA . PHE A 1 107 ? 5.692 -2.952 6.629 1.00 98.75 107 PHE A CA 1
ATOM 810 C C . PHE A 1 107 ? 6.685 -4.102 6.488 1.00 98.75 107 PHE A C 1
ATOM 812 O O . PHE A 1 107 ? 7.632 -4.197 7.273 1.00 98.75 107 PHE A O 1
ATOM 819 N N . SER A 1 108 ? 6.462 -4.993 5.525 1.00 98.56 108 SER A N 1
ATOM 820 C CA . SER A 1 108 ? 7.369 -6.113 5.274 1.00 98.56 108 SER A CA 1
ATOM 821 C C . SER A 1 108 ? 7.381 -6.529 3.807 1.00 98.56 108 SER A C 1
ATOM 823 O O . SER A 1 108 ? 6.329 -6.827 3.247 1.00 98.56 108 SER A O 1
ATOM 825 N N . ARG A 1 109 ? 8.574 -6.613 3.206 1.00 98.56 109 ARG A N 1
ATOM 826 C CA . ARG A 1 109 ? 8.791 -7.173 1.858 1.00 98.56 109 ARG A CA 1
ATOM 827 C C . ARG A 1 109 ? 7.937 -6.515 0.771 1.00 98.56 109 ARG A C 1
ATOM 829 O O . ARG A 1 109 ? 7.516 -7.167 -0.179 1.00 98.56 109 ARG A O 1
ATOM 836 N N . ASN A 1 110 ? 7.650 -5.222 0.900 1.00 98.75 110 ASN A N 1
ATOM 837 C CA . ASN A 1 110 ? 6.967 -4.497 -0.168 1.00 98.75 110 ASN A CA 1
ATOM 838 C C . ASN A 1 110 ? 7.964 -4.146 -1.281 1.00 98.75 110 ASN A C 1
ATOM 840 O O . ASN A 1 110 ? 9.082 -3.703 -1.007 1.00 98.75 110 ASN A O 1
ATOM 844 N N . HIS A 1 111 ? 7.545 -4.307 -2.534 1.00 98.75 111 HIS A N 1
ATOM 845 C CA . HIS A 1 111 ? 8.321 -3.929 -3.711 1.00 98.75 111 HIS A CA 1
ATOM 846 C C . HIS A 1 111 ? 7.823 -2.596 -4.244 1.00 98.75 111 HIS A C 1
ATOM 848 O O . HIS A 1 111 ? 6.689 -2.484 -4.706 1.00 98.75 111 HIS A O 1
ATOM 854 N N . TRP A 1 112 ? 8.674 -1.583 -4.181 1.00 98.69 112 TRP A N 1
ATOM 855 C CA . TRP A 1 112 ? 8.376 -0.231 -4.627 1.00 98.69 112 TRP A CA 1
ATOM 856 C C . TRP A 1 112 ? 9.123 0.054 -5.925 1.00 98.69 112 TRP A C 1
ATOM 858 O O . TRP A 1 112 ? 10.321 -0.219 -6.040 1.00 98.69 112 TRP A O 1
ATOM 868 N N . PHE A 1 113 ? 8.439 0.650 -6.894 1.00 98.50 113 PHE A N 1
ATOM 869 C CA . PHE A 1 113 ? 9.033 0.989 -8.179 1.00 98.50 113 PHE A CA 1
ATOM 870 C C . PHE A 1 113 ? 8.480 2.314 -8.714 1.00 98.50 113 PHE A C 1
ATOM 872 O O . PHE A 1 113 ? 7.329 2.390 -9.143 1.00 98.50 113 PHE A O 1
ATOM 879 N N . ALA A 1 114 ? 9.315 3.356 -8.695 1.00 98.19 114 ALA A N 1
ATOM 880 C CA . ALA A 1 114 ? 9.046 4.605 -9.400 1.00 98.19 114 ALA A CA 1
ATOM 881 C C . ALA A 1 114 ? 9.407 4.406 -10.877 1.00 98.19 114 ALA A C 1
ATOM 883 O O . ALA A 1 114 ? 10.592 4.394 -11.214 1.00 98.19 114 ALA A O 1
ATOM 884 N N . HIS A 1 115 ? 8.426 4.204 -11.757 1.00 96.19 115 HIS A N 1
ATOM 885 C CA . HIS A 1 115 ? 8.711 3.804 -13.144 1.00 96.19 115 HIS A CA 1
ATOM 886 C C . HIS A 1 115 ? 9.409 4.905 -13.959 1.00 96.19 115 HIS A C 1
ATOM 888 O O . HIS A 1 115 ? 10.138 4.617 -14.906 1.00 96.19 115 HIS A O 1
ATOM 894 N N . ASP A 1 116 ? 9.210 6.165 -13.585 1.00 97.12 116 ASP A N 1
ATOM 895 C CA . ASP A 1 116 ? 9.820 7.356 -14.179 1.00 97.12 116 ASP A CA 1
ATOM 896 C C . ASP A 1 116 ? 11.188 7.706 -13.560 1.00 97.12 116 ASP A C 1
ATOM 898 O O . ASP A 1 116 ? 11.986 8.417 -14.171 1.00 97.12 116 ASP A O 1
ATOM 902 N N . ALA A 1 117 ? 11.499 7.170 -12.374 1.00 97.56 117 ALA A N 1
ATOM 903 C CA . ALA A 1 117 ? 12.778 7.371 -11.694 1.00 97.56 117 ALA A CA 1
ATOM 904 C C . ALA A 1 117 ? 13.280 6.118 -10.933 1.00 97.56 117 ALA A C 1
ATOM 906 O O . ALA A 1 117 ? 13.539 6.200 -9.724 1.00 97.56 117 ALA A O 1
ATOM 907 N N . PRO A 1 118 ? 13.522 4.968 -11.605 1.00 97.62 118 PRO A N 1
ATOM 908 C CA . PRO A 1 118 ? 13.769 3.684 -10.936 1.00 97.62 118 PRO A CA 1
ATOM 909 C C . PRO A 1 118 ? 14.884 3.713 -9.888 1.00 97.62 118 PRO A C 1
ATOM 911 O O . PRO A 1 118 ? 14.670 3.354 -8.728 1.00 97.62 118 PRO A O 1
ATOM 914 N N . ARG A 1 119 ? 16.059 4.246 -10.253 1.00 97.00 119 ARG A N 1
ATOM 915 C CA . ARG A 1 119 ? 17.236 4.342 -9.364 1.00 97.00 119 ARG A CA 1
ATOM 916 C C . ARG A 1 119 ? 16.979 5.191 -8.113 1.00 97.00 119 ARG A C 1
ATOM 918 O O . ARG A 1 119 ? 17.648 5.005 -7.100 1.00 97.00 119 ARG A O 1
ATOM 925 N N . GLY A 1 120 ? 16.028 6.121 -8.190 1.00 97.06 120 GLY A N 1
ATOM 926 C CA . GLY A 1 120 ? 15.656 7.033 -7.113 1.00 97.06 120 GLY A CA 1
ATOM 927 C C . GLY A 1 120 ? 14.491 6.550 -6.250 1.00 97.06 120 GLY A C 1
ATOM 928 O O . GLY A 1 120 ? 14.173 7.237 -5.288 1.00 97.06 120 GLY A O 1
ATOM 929 N N . THR A 1 121 ? 13.874 5.395 -6.543 1.00 98.38 121 THR A N 1
ATOM 930 C CA . THR A 1 121 ? 12.645 4.918 -5.869 1.00 98.38 121 THR A CA 1
ATOM 931 C C . THR A 1 121 ? 12.696 5.077 -4.345 1.00 98.38 121 THR A C 1
ATOM 933 O O . THR A 1 121 ? 11.781 5.639 -3.749 1.00 98.38 121 THR A O 1
ATOM 936 N N . HIS A 1 122 ? 13.780 4.630 -3.708 1.00 97.44 122 HIS A N 1
ATOM 937 C CA . HIS A 1 122 ? 13.944 4.675 -2.252 1.00 97.44 122 HIS A CA 1
ATOM 938 C C . HIS A 1 122 ? 13.901 6.098 -1.658 1.00 97.44 122 HIS A C 1
ATOM 940 O O . HIS A 1 122 ? 13.546 6.260 -0.496 1.00 97.44 122 HIS A O 1
ATOM 946 N N . LEU A 1 123 ? 14.225 7.139 -2.434 1.00 97.25 123 LEU A N 1
ATOM 947 C CA . LEU A 1 123 ? 14.163 8.541 -1.995 1.00 97.25 123 LEU A CA 1
ATOM 948 C C . LEU A 1 123 ? 12.724 9.069 -1.924 1.00 97.25 123 LEU A C 1
ATOM 950 O O . LEU A 1 123 ? 12.451 10.039 -1.213 1.00 97.25 123 LEU A O 1
ATOM 954 N N . PHE A 1 124 ? 11.803 8.435 -2.653 1.00 97.62 124 PHE A N 1
ATOM 955 C CA . PHE A 1 124 ? 10.400 8.832 -2.724 1.00 97.62 124 PHE A CA 1
ATOM 956 C C . PHE A 1 124 ? 9.517 8.108 -1.711 1.00 97.62 124 PHE A C 1
ATOM 958 O O . PHE A 1 124 ? 8.362 8.487 -1.566 1.00 97.62 124 PHE A O 1
ATOM 965 N N . VAL A 1 125 ? 10.007 7.084 -1.010 1.00 98.06 125 VAL A N 1
ATOM 966 C CA . VAL A 1 125 ? 9.181 6.282 -0.098 1.00 98.06 125 VAL A CA 1
ATOM 967 C C . VAL A 1 125 ? 9.513 6.617 1.351 1.00 98.06 125 VAL A C 1
ATOM 969 O O . VAL A 1 125 ? 10.641 6.446 1.807 1.00 98.06 125 VAL A O 1
ATOM 972 N N . ARG A 1 126 ? 8.512 7.093 2.093 1.00 97.50 126 ARG A N 1
ATOM 973 C CA . ARG A 1 126 ? 8.582 7.346 3.534 1.00 97.50 126 ARG A CA 1
ATOM 974 C C . ARG A 1 126 ? 7.421 6.641 4.216 1.00 97.50 126 ARG A C 1
ATOM 976 O O . ARG A 1 126 ? 6.270 7.018 4.032 1.00 97.50 126 ARG A O 1
ATOM 983 N N . THR A 1 127 ? 7.738 5.627 5.009 1.00 97.88 127 THR A N 1
ATOM 984 C CA . THR A 1 127 ? 6.778 4.859 5.806 1.00 97.88 127 THR A CA 1
ATOM 985 C C . THR A 1 127 ? 6.916 5.213 7.292 1.00 97.88 127 THR A C 1
ATOM 987 O O . THR A 1 127 ? 8.006 5.585 7.736 1.00 97.88 127 THR A O 1
ATOM 990 N N . PRO A 1 128 ? 5.839 5.109 8.092 1.00 97.38 128 PRO A N 1
ATOM 991 C CA . PRO A 1 128 ? 5.886 5.434 9.521 1.00 97.38 128 PRO A CA 1
ATOM 992 C C . PRO A 1 128 ? 6.731 4.453 10.346 1.00 97.38 128 PRO A C 1
ATOM 994 O O . PRO A 1 128 ? 7.254 4.819 11.398 1.00 97.38 128 PRO A O 1
ATOM 99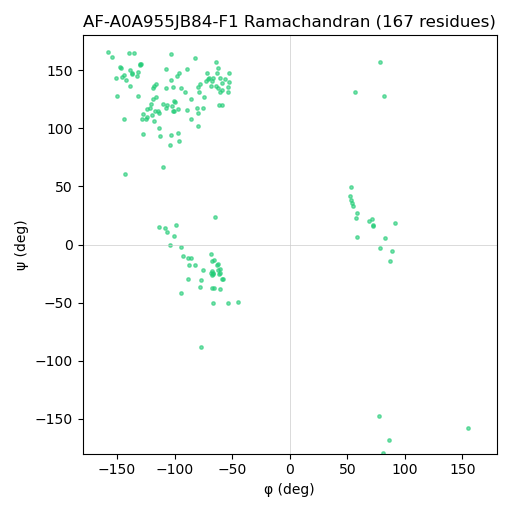7 N N . THR A 1 129 ? 6.902 3.223 9.863 1.00 98.25 129 THR A N 1
ATOM 998 C CA . THR A 1 129 ? 7.833 2.228 10.405 1.00 98.25 129 THR A CA 1
ATOM 999 C C . THR A 1 129 ? 8.691 1.664 9.277 1.00 98.25 129 THR A C 1
ATOM 1001 O O . THR A 1 129 ? 8.317 1.723 8.105 1.00 98.25 129 THR A O 1
ATOM 1004 N N . LYS A 1 130 ? 9.887 1.165 9.605 1.00 97.12 130 LYS A N 1
ATOM 1005 C CA . LYS A 1 130 ? 10.824 0.647 8.601 1.00 97.12 130 LYS A CA 1
ATOM 1006 C C . LYS A 1 130 ? 10.344 -0.693 8.044 1.00 97.12 130 LYS A C 1
ATOM 1008 O O . LYS A 1 130 ? 9.946 -1.560 8.814 1.00 97.12 130 LYS A O 1
ATOM 1013 N N . ASP A 1 131 ? 10.520 -0.877 6.740 1.00 97.81 131 ASP A N 1
ATOM 1014 C CA . ASP A 1 131 ? 10.490 -2.183 6.080 1.00 97.81 131 ASP A CA 1
ATOM 1015 C C . ASP A 1 131 ? 11.937 -2.609 5.778 1.00 97.81 131 ASP A C 1
ATOM 1017 O O . ASP A 1 131 ? 12.512 -2.166 4.781 1.00 97.81 131 ASP A O 1
ATOM 1021 N N . PRO A 1 132 ? 12.590 -3.399 6.648 1.00 95.69 132 PRO A N 1
ATOM 1022 C CA . PRO A 1 132 ? 13.984 -3.790 6.441 1.00 95.69 132 PRO A CA 1
ATOM 1023 C C . PRO A 1 132 ? 14.174 -4.729 5.242 1.00 95.69 132 PRO A C 1
ATOM 1025 O O . PRO A 1 132 ? 15.308 -4.933 4.821 1.00 95.69 1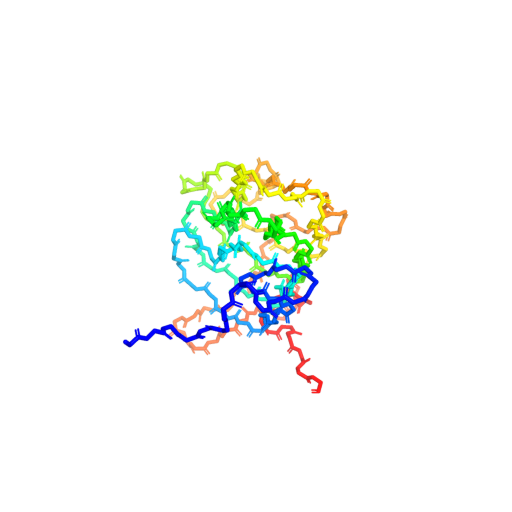32 PRO A O 1
ATOM 1028 N N . ALA A 1 133 ? 13.089 -5.304 4.717 1.00 97.56 133 ALA A N 1
ATOM 1029 C CA . ALA A 1 133 ? 13.103 -6.224 3.590 1.00 97.56 133 ALA A CA 1
ATOM 1030 C C . ALA A 1 133 ? 12.413 -5.630 2.350 1.00 97.56 133 ALA A C 1
ATOM 1032 O O . ALA A 1 133 ? 12.072 -6.376 1.438 1.00 97.56 133 ALA A O 1
ATOM 1033 N N . ALA A 1 134 ? 12.179 -4.313 2.310 1.00 97.69 134 ALA A N 1
ATOM 1034 C CA . ALA A 1 134 ? 11.617 -3.665 1.133 1.00 97.69 134 ALA A CA 1
ATOM 1035 C C . ALA A 1 134 ? 12.597 -3.697 -0.043 1.00 97.69 134 ALA A C 1
ATOM 1037 O O . ALA A 1 134 ? 13.800 -3.476 0.115 1.00 97.69 134 ALA A O 1
ATOM 1038 N N . HIS A 1 135 ? 12.051 -3.927 -1.233 1.00 98.06 135 HIS A N 1
ATOM 1039 C CA . HIS A 1 135 ? 12.780 -3.869 -2.494 1.00 98.06 135 HIS A CA 1
ATOM 1040 C C . HIS A 1 135 ? 12.458 -2.537 -3.178 1.00 98.06 135 HIS A C 1
ATOM 1042 O O . HIS A 1 135 ? 11.301 -2.113 -3.205 1.00 98.06 135 HIS A O 1
ATOM 1048 N N . PHE A 1 136 ? 13.470 -1.857 -3.719 1.00 98.44 136 PHE A N 1
ATOM 1049 C CA . PHE A 1 136 ? 13.310 -0.528 -4.313 1.00 98.44 136 PHE A CA 1
ATOM 1050 C C . PHE A 1 136 ? 13.971 -0.441 -5.684 1.00 98.44 136 PHE A C 1
ATOM 1052 O O . PHE A 1 136 ? 15.168 -0.679 -5.816 1.00 98.44 136 PHE A O 1
ATOM 1059 N N . GLY A 1 137 ? 13.217 0.015 -6.683 1.00 98.12 137 GLY A N 1
ATOM 1060 C CA . GLY A 1 137 ? 13.772 0.471 -7.962 1.00 98.12 137 GLY A CA 1
ATOM 1061 C C . GLY A 1 137 ? 14.169 -0.623 -8.949 1.00 98.12 137 GLY A C 1
ATOM 1062 O O . GLY A 1 137 ? 14.546 -0.302 -10.075 1.00 98.12 137 GLY A O 1
ATOM 1063 N N . GLU A 1 138 ? 14.053 -1.890 -8.564 1.00 97.94 138 GLU A N 1
ATOM 1064 C CA . GLU A 1 138 ? 14.160 -3.018 -9.483 1.00 97.94 138 GLU A CA 1
ATOM 1065 C C . GLU A 1 138 ? 12.886 -3.114 -10.326 1.00 97.94 138 GLU A C 1
ATOM 1067 O O . GLU A 1 138 ? 11.777 -3.126 -9.787 1.00 97.94 138 GLU A O 1
ATOM 1072 N N . ASP A 1 139 ? 13.046 -3.153 -11.649 1.00 97.44 139 ASP A N 1
ATOM 1073 C CA . ASP A 1 139 ? 11.923 -3.222 -12.584 1.00 97.44 139 ASP A CA 1
ATOM 1074 C C . ASP A 1 139 ? 11.123 -4.512 -12.344 1.00 97.44 139 ASP A C 1
ATOM 1076 O O . ASP A 1 139 ? 11.687 -5.602 -12.474 1.00 97.44 139 ASP A O 1
ATOM 1080 N N . PRO A 1 140 ? 9.826 -4.426 -11.998 1.00 96.69 140 PRO A N 1
ATOM 1081 C CA . PRO A 1 140 ? 8.994 -5.598 -11.765 1.00 96.69 140 PRO A CA 1
ATOM 1082 C C . PRO A 1 140 ? 8.714 -6.401 -13.038 1.00 96.69 140 PRO A C 1
ATOM 1084 O O . PRO A 1 140 ? 8.148 -7.484 -12.934 1.00 96.69 140 PRO A O 1
ATOM 1087 N N . GLN A 1 141 ? 9.087 -5.915 -14.226 1.00 95.62 141 GLN A N 1
ATOM 1088 C CA . GLN A 1 141 ? 8.882 -6.604 -15.499 1.00 95.62 141 GLN A CA 1
ATOM 1089 C C . GLN A 1 141 ? 7.415 -7.009 -15.685 1.00 95.62 141 GLN A C 1
ATOM 1091 O O . GLN A 1 141 ? 7.119 -8.174 -15.972 1.00 95.62 141 GLN A O 1
ATOM 1096 N N . LEU A 1 142 ? 6.504 -6.051 -15.470 1.00 92.75 142 LEU A N 1
ATOM 1097 C CA . LEU A 1 142 ? 5.065 -6.274 -15.605 1.00 92.75 142 LEU A CA 1
ATOM 1098 C C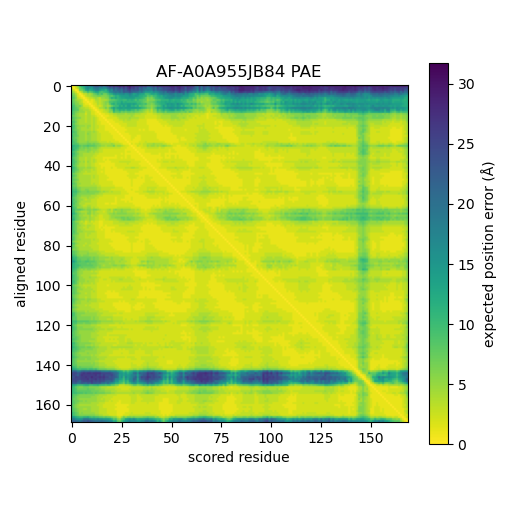 . LEU A 1 142 ? 4.742 -6.874 -16.980 1.00 92.75 142 LEU A C 1
ATOM 1100 O O . LEU A 1 142 ? 5.322 -6.494 -18.005 1.00 92.75 142 LEU A O 1
ATOM 1104 N N . LEU A 1 143 ? 3.809 -7.821 -16.986 1.00 90.12 143 LEU A N 1
ATOM 1105 C CA . LEU A 1 143 ? 3.106 -8.207 -18.201 1.00 90.12 143 LEU A CA 1
ATOM 1106 C C . LEU A 1 143 ? 2.153 -7.071 -18.576 1.00 90.12 143 LEU A C 1
ATOM 1108 O O . LEU A 1 143 ? 1.703 -6.310 -17.721 1.00 90.12 143 LEU A O 1
ATOM 1112 N N . ASP A 1 144 ? 1.935 -6.888 -19.872 1.00 72.88 144 ASP A N 1
ATOM 1113 C CA . ASP A 1 144 ? 1.178 -5.747 -20.364 1.00 72.88 144 ASP A CA 1
ATOM 1114 C C . ASP A 1 144 ? -0.328 -5.956 -20.107 1.00 72.88 144 ASP A C 1
ATOM 1116 O O . ASP A 1 144 ? -0.919 -6.874 -20.694 1.00 72.88 144 ASP A O 1
ATOM 1120 N N . PRO A 1 145 ? -0.975 -5.100 -19.287 1.00 56.53 145 PRO A N 1
ATOM 1121 C CA . PRO A 1 145 ? -2.389 -5.244 -18.959 1.00 56.53 145 PRO A CA 1
ATOM 1122 C C . PRO A 1 145 ? -3.302 -5.158 -20.187 1.00 56.53 145 PRO A C 1
ATOM 1124 O O . PRO A 1 145 ? -4.424 -5.663 -20.143 1.00 56.53 145 PRO A O 1
ATOM 1127 N N . GLN A 1 146 ? -2.846 -4.561 -21.303 1.00 52.09 146 GLN A N 1
ATOM 1128 C CA . GLN A 1 146 ? -3.648 -4.461 -22.529 1.00 52.09 146 GLN A CA 1
ATOM 1129 C C . GLN A 1 146 ? -4.008 -5.832 -23.132 1.00 52.09 146 GLN A C 1
ATOM 1131 O O . GLN A 1 146 ? -4.935 -5.915 -23.937 1.00 52.09 146 GLN A O 1
ATOM 1136 N N . TYR A 1 147 ? -3.316 -6.904 -22.726 1.00 45.34 147 TYR A N 1
ATOM 1137 C CA . TYR A 1 147 ? -3.576 -8.279 -23.165 1.00 45.34 147 TYR A CA 1
ATOM 1138 C C . TYR A 1 147 ? -4.236 -9.166 -22.095 1.00 45.34 147 TYR A C 1
ATOM 1140 O O . TYR A 1 147 ? -4.349 -10.373 -22.296 1.00 45.34 147 TYR A O 1
ATOM 1148 N N . GLY A 1 148 ? -4.715 -8.591 -20.984 1.00 48.16 148 GLY A N 1
ATOM 1149 C CA . GLY A 1 148 ? -5.398 -9.346 -19.924 1.00 48.16 148 GLY A CA 1
ATOM 1150 C C . GLY A 1 148 ? -4.473 -10.227 -19.077 1.00 48.16 148 GLY A C 1
ATOM 1151 O O . GLY A 1 148 ? -4.952 -11.127 -18.388 1.00 48.16 148 GLY A O 1
ATOM 1152 N N . GLU A 1 149 ? -3.162 -9.987 -19.132 1.00 59.00 149 GLU A N 1
ATOM 1153 C CA . GLU A 1 149 ? -2.171 -10.656 -18.293 1.00 59.00 149 GLU A CA 1
ATOM 1154 C C . GLU A 1 149 ? -1.830 -9.771 -17.088 1.00 59.00 149 GLU A C 1
ATOM 1156 O O . GLU A 1 149 ? -0.982 -8.884 -17.165 1.00 59.00 149 GLU A O 1
ATOM 1161 N N . ASP A 1 150 ? -2.486 -10.025 -15.956 1.00 70.44 150 ASP A N 1
ATOM 1162 C CA . ASP A 1 150 ? -2.089 -9.446 -14.674 1.00 70.44 150 ASP A CA 1
ATOM 1163 C C . ASP A 1 150 ? -0.905 -10.246 -14.107 1.00 70.44 150 ASP A C 1
ATOM 1165 O O . ASP A 1 150 ? -1.041 -11.420 -13.752 1.00 70.44 150 ASP A O 1
ATOM 1169 N N . GLY A 1 151 ? 0.278 -9.631 -14.012 1.00 86.25 151 GLY A N 1
ATOM 1170 C CA . GLY A 1 151 ? 1.434 -10.273 -13.386 1.00 86.25 151 GLY A CA 1
ATOM 1171 C C . GLY A 1 151 ? 2.787 -9.753 -13.854 1.00 86.25 151 GLY A C 1
ATOM 1172 O O . GLY A 1 151 ? 2.918 -8.633 -14.343 1.00 86.25 151 GLY A O 1
ATOM 1173 N N . VAL A 1 152 ? 3.811 -10.587 -13.679 1.00 94.12 152 VAL A N 1
ATOM 1174 C CA . VAL A 1 152 ? 5.211 -10.278 -13.991 1.00 94.12 152 VAL A CA 1
ATOM 1175 C C . VAL A 1 152 ? 5.836 -11.384 -14.835 1.00 94.12 152 VAL A C 1
ATOM 1177 O O . VAL A 1 152 ? 5.417 -12.542 -14.777 1.00 94.12 152 VAL A O 1
ATOM 1180 N N . ARG A 1 153 ? 6.863 -11.043 -15.617 1.00 93.56 153 ARG A N 1
ATOM 1181 C CA . ARG A 1 153 ? 7.605 -12.019 -16.427 1.00 93.56 153 ARG A CA 1
ATOM 1182 C C . ARG A 1 153 ? 8.304 -13.075 -15.553 1.00 93.56 153 ARG A C 1
ATOM 1184 O O . ARG A 1 153 ? 8.714 -12.771 -14.428 1.00 93.56 153 ARG A O 1
ATOM 1191 N N . PRO A 1 154 ? 8.518 -14.302 -16.070 1.00 92.00 154 PRO A N 1
ATOM 1192 C CA . PRO A 1 154 ? 9.337 -15.303 -15.391 1.00 92.00 154 PRO A CA 1
ATOM 1193 C C . PRO A 1 154 ? 10.726 -14.757 -15.033 1.00 92.00 154 PRO A C 1
ATOM 1195 O O . PRO A 1 154 ? 11.407 -14.190 -15.884 1.00 92.00 154 PRO A O 1
ATOM 1198 N N . GLY A 1 155 ? 11.146 -14.951 -13.780 1.00 94.19 155 GLY A N 1
ATOM 1199 C CA . GLY A 1 155 ? 12.422 -14.438 -13.265 1.00 94.19 155 GLY A CA 1
ATOM 1200 C C . GLY A 1 155 ? 12.396 -12.975 -12.812 1.00 94.19 155 GLY A C 1
ATOM 1201 O O . GLY A 1 155 ? 13.446 -12.451 -12.447 1.00 94.19 155 GLY A O 1
ATOM 1202 N N . SER A 1 156 ? 11.225 -12.330 -12.813 1.00 97.06 156 SER A N 1
ATOM 1203 C CA . SER A 1 156 ? 11.060 -10.975 -12.291 1.00 97.06 156 SER A CA 1
ATOM 1204 C C . SER A 1 156 ? 11.521 -10.860 -10.831 1.00 97.06 156 SER A C 1
ATOM 1206 O O . SER A 1 156 ? 11.228 -11.748 -10.023 1.00 97.06 156 SER A O 1
ATOM 1208 N N . PRO A 1 157 ? 12.158 -9.740 -10.445 1.00 97.06 157 PRO A N 1
ATOM 1209 C CA . PRO A 1 157 ? 12.490 -9.465 -9.046 1.00 97.06 157 PRO A CA 1
ATOM 1210 C C . PRO A 1 157 ? 11.246 -9.326 -8.149 1.00 97.06 157 PRO A C 1
ATOM 1212 O O . PRO A 1 157 ? 11.351 -9.469 -6.933 1.00 97.06 157 PRO A O 1
ATOM 1215 N N . ALA A 1 158 ? 10.065 -9.098 -8.735 1.00 97.06 158 ALA A N 1
ATOM 1216 C CA . ALA A 1 158 ? 8.781 -9.013 -8.042 1.00 97.06 158 ALA A CA 1
ATOM 1217 C C . ALA A 1 158 ? 7.959 -10.323 -8.109 1.00 97.06 158 ALA A C 1
ATOM 1219 O O . ALA A 1 158 ? 6.754 -10.312 -7.864 1.00 97.06 158 ALA A O 1
ATOM 1220 N N . ALA A 1 159 ? 8.572 -11.466 -8.447 1.00 96.56 159 ALA A N 1
ATOM 1221 C CA . ALA A 1 159 ? 7.865 -12.745 -8.608 1.00 96.56 159 ALA A CA 1
ATOM 1222 C C . ALA A 1 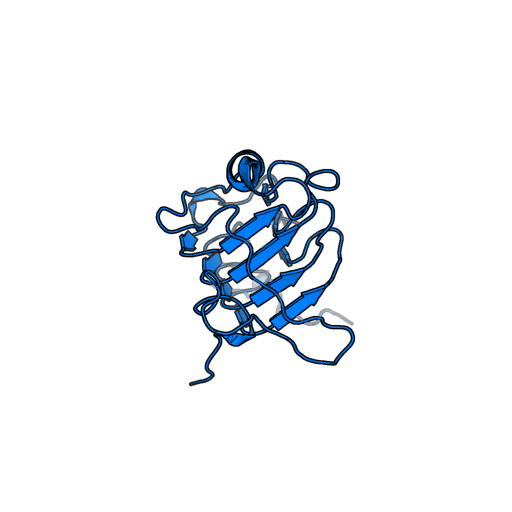159 ? 7.119 -13.226 -7.346 1.00 96.56 159 ALA A C 1
ATOM 1224 O O . ALA A 1 159 ? 6.082 -13.875 -7.463 1.00 96.56 159 ALA A O 1
ATOM 1225 N N . GLU A 1 160 ? 7.614 -12.877 -6.155 1.00 97.00 160 GLU A N 1
ATOM 1226 C CA . GLU A 1 160 ? 7.117 -13.378 -4.861 1.00 97.00 160 GLU A CA 1
ATOM 1227 C C . GLU A 1 160 ? 6.185 -12.397 -4.120 1.00 97.00 160 GLU A C 1
ATOM 1229 O O . GLU A 1 160 ? 5.822 -12.633 -2.966 1.00 97.00 160 GLU A O 1
ATOM 1234 N N . VAL A 1 161 ? 5.807 -11.286 -4.756 1.00 97.81 161 VAL A N 1
ATOM 1235 C CA . VAL A 1 161 ? 4.973 -10.219 -4.174 1.00 97.81 161 VAL A CA 1
ATOM 1236 C C . VAL A 1 161 ? 3.893 -9.778 -5.159 1.00 97.81 161 VAL A C 1
ATOM 1238 O O . VAL A 1 161 ? 3.982 -10.063 -6.344 1.00 97.81 161 VAL A O 1
ATOM 1241 N N . GLY A 1 162 ? 2.879 -9.054 -4.693 1.00 96.81 162 GLY A N 1
ATOM 1242 C CA . GLY A 1 162 ? 1.759 -8.607 -5.523 1.00 96.81 162 GLY A CA 1
ATOM 1243 C C . GLY A 1 162 ? 0.692 -9.682 -5.749 1.00 96.81 162 GLY A C 1
ATOM 1244 O O . GLY A 1 162 ? 0.777 -10.802 -5.241 1.00 96.81 162 GLY A O 1
ATOM 1245 N N . ALA A 1 163 ? -0.345 -9.317 -6.504 1.00 95.62 163 ALA A N 1
ATOM 1246 C CA . ALA A 1 163 ? -1.547 -10.130 -6.696 1.00 95.62 163 ALA A CA 1
ATOM 1247 C C . ALA A 1 163 ? -1.260 -11.492 -7.338 1.00 95.62 163 ALA A C 1
ATOM 1249 O O . ALA A 1 163 ? -1.817 -12.503 -6.915 1.00 95.62 163 ALA A O 1
ATOM 1250 N N . HIS A 1 164 ? -0.338 -11.555 -8.302 1.00 94.31 164 HIS A N 1
ATOM 1251 C CA . HIS A 1 164 ? 0.039 -12.799 -8.988 1.00 94.31 164 HIS A CA 1
ATOM 1252 C C . HIS A 1 164 ? 0.736 -13.813 -8.070 1.00 94.31 164 HIS A C 1
ATOM 1254 O O . HIS A 1 164 ? 0.674 -15.022 -8.321 1.00 94.31 164 HIS A O 1
ATOM 1260 N N . ALA A 1 165 ? 1.385 -13.341 -7.003 1.00 95.69 165 ALA A N 1
ATOM 1261 C CA . ALA A 1 165 ? 2.037 -14.178 -6.001 1.00 95.69 165 ALA A CA 1
ATOM 1262 C C . ALA A 1 165 ? 1.068 -14.649 -4.904 1.00 95.69 165 ALA A C 1
ATOM 1264 O O . ALA A 1 165 ? 1.395 -15.555 -4.135 1.00 95.69 165 ALA A O 1
ATOM 1265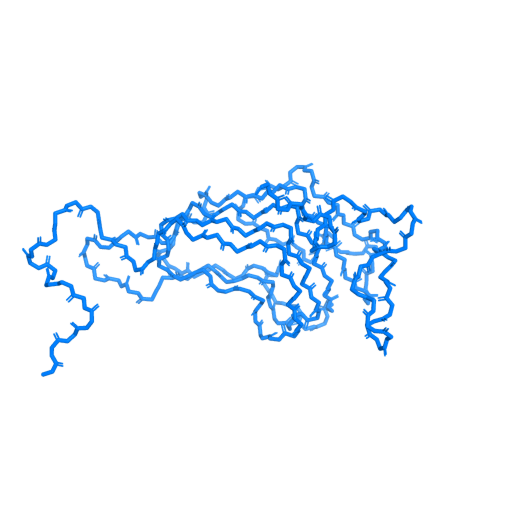 N N . PHE A 1 166 ? -0.143 -14.085 -4.836 1.00 95.81 166 PHE A N 1
ATOM 1266 C CA . PHE A 1 166 ? -1.136 -14.518 -3.866 1.00 95.81 166 PHE A CA 1
ATOM 1267 C C . PHE A 1 166 ? -1.563 -15.970 -4.127 1.00 95.81 166 PHE A C 1
ATOM 1269 O O . PHE A 1 166 ? -1.816 -16.400 -5.258 1.00 95.81 166 PHE A O 1
ATOM 1276 N N . ARG A 1 167 ? -1.656 -16.748 -3.049 1.00 91.31 167 ARG A N 1
ATOM 1277 C CA . ARG A 1 167 ? -2.186 -18.112 -3.048 1.00 91.31 167 ARG A CA 1
ATOM 1278 C C . ARG A 1 167 ? -3.238 -18.187 -1.951 1.00 91.31 167 ARG A C 1
ATOM 1280 O O . ARG A 1 167 ? -2.895 -18.138 -0.767 1.00 91.31 167 ARG A O 1
ATOM 1287 N N . ALA A 1 168 ? -4.507 -18.263 -2.350 1.00 78.38 168 ALA A N 1
ATOM 1288 C CA . ALA A 1 168 ? -5.587 -18.541 -1.414 1.00 78.38 168 ALA A CA 1
ATOM 1289 C C . ALA A 1 168 ? -5.326 -19.910 -0.770 1.00 78.38 168 ALA A C 1
ATOM 1291 O O . ALA A 1 168 ? -4.977 -20.866 -1.465 1.00 78.38 168 ALA A O 1
ATOM 1292 N N . ARG A 1 169 ? -5.415 -19.964 0.558 1.00 59.47 169 ARG A N 1
ATOM 1293 C CA . ARG A 1 169 ? -5.367 -21.219 1.309 1.00 59.47 169 ARG A CA 1
ATOM 1294 C C . ARG A 1 169 ? -6.743 -21.855 1.354 1.00 59.47 169 ARG A C 1
ATOM 1296 O O . ARG A 1 169 ? -7.723 -21.079 1.396 1.00 59.47 169 ARG A O 1
#

Solvent-accessible surface area (backbone atoms only — not comparable to full-atom values): 8980 Å² total; per-residue (Å²): 138,84,64,102,58,82,60,74,92,75,58,79,75,87,36,63,83,37,62,70,44,78,48,62,47,40,82,45,76,35,52,62,41,66,41,72,49,56,21,24,48,28,32,39,44,30,17,26,27,37,37,50,25,34,34,16,51,33,33,42,28,41,81,75,80,59,88,67,49,51,47,18,28,47,35,38,40,29,25,23,28,38,37,33,42,66,88,51,45,38,82,26,28,37,44,75,44,70,73,41,40,55,78,52,32,44,43,40,42,32,36,37,25,18,79,82,41,29,93,50,23,65,82,50,59,42,65,77,38,78,40,95,57,48,43,59,25,63,69,43,49,64,41,60,63,95,76,76,39,82,42,54,43,93,89,25,86,44,58,81,26,7,29,69,45,47,73,90,129